Protein AF-T1FHI8-F1 (afdb_monomer_lite)

Structure (mmCIF, N/CA/C/O backbone):
data_AF-T1FHI8-F1
#
_entry.id   AF-T1FHI8-F1
#
loop_
_atom_site.group_PDB
_atom_site.id
_atom_site.type_symbol
_atom_site.label_atom_id
_atom_site.label_alt_id
_atom_site.label_comp_id
_atom_site.label_asym_id
_atom_site.label_entity_id
_atom_site.label_seq_id
_atom_site.pdbx_PDB_ins_code
_atom_site.Cartn_x
_atom_site.Cartn_y
_atom_site.Cartn_z
_atom_site.occupancy
_atom_site.B_iso_or_equiv
_atom_site.auth_seq_id
_atom_site.auth_comp_id
_atom_site.auth_asym_id
_atom_site.auth_atom_id
_atom_site.pdbx_PDB_model_num
ATOM 1 N N . MET A 1 1 ? -49.376 -43.033 -10.002 1.00 38.53 1 MET A N 1
ATOM 2 C CA . MET A 1 1 ? -48.386 -42.561 -10.993 1.00 38.53 1 MET A CA 1
ATOM 3 C C . MET A 1 1 ? -48.029 -41.130 -10.625 1.00 38.53 1 MET A C 1
ATOM 5 O O . MET A 1 1 ? -48.871 -40.260 -10.786 1.00 38.53 1 MET A O 1
ATOM 9 N N . ALA A 1 2 ? -46.871 -40.910 -10.002 1.00 40.19 2 ALA A N 1
ATOM 10 C CA . ALA A 1 2 ? -46.434 -39.583 -9.566 1.00 40.19 2 ALA A CA 1
ATOM 11 C C . ALA A 1 2 ? -45.452 -39.014 -10.597 1.00 40.19 2 ALA A C 1
ATOM 13 O O . ALA A 1 2 ? -44.499 -39.695 -10.972 1.00 40.19 2 ALA A O 1
ATOM 14 N N . ALA A 1 3 ? -45.726 -37.803 -11.081 1.00 47.09 3 ALA A N 1
ATOM 15 C CA . ALA A 1 3 ? -44.899 -37.107 -12.056 1.00 47.09 3 ALA A CA 1
ATOM 16 C C . ALA A 1 3 ? -43.656 -36.517 -11.375 1.00 47.09 3 ALA A C 1
ATOM 18 O O . ALA A 1 3 ? -43.761 -35.721 -10.442 1.00 47.09 3 ALA A O 1
ATOM 19 N N . SER A 1 4 ? -42.482 -36.922 -11.849 1.00 46.22 4 SER A N 1
ATOM 20 C CA . SER A 1 4 ? -41.186 -36.407 -11.419 1.00 46.22 4 SER A CA 1
ATOM 21 C C . SER A 1 4 ? -40.983 -34.996 -11.972 1.00 46.22 4 SER A C 1
ATOM 23 O O . SER A 1 4 ? -40.981 -34.796 -13.184 1.00 46.22 4 SER A O 1
ATOM 25 N N . ILE A 1 5 ? -40.809 -34.011 -11.092 1.00 54.16 5 ILE A N 1
ATOM 26 C CA . ILE A 1 5 ? -40.415 -32.652 -11.475 1.00 54.16 5 ILE A CA 1
ATOM 27 C C . ILE A 1 5 ? -38.916 -32.684 -11.791 1.00 54.16 5 ILE A C 1
ATOM 29 O O . ILE A 1 5 ? -38.088 -32.766 -10.884 1.00 54.16 5 ILE A O 1
ATOM 33 N N . GLU A 1 6 ? -38.560 -32.630 -13.073 1.00 50.12 6 GLU A N 1
ATOM 34 C CA . GLU A 1 6 ? -37.173 -32.449 -13.505 1.00 50.12 6 GLU A CA 1
ATOM 35 C C . GLU A 1 6 ? -36.740 -31.002 -13.241 1.00 50.12 6 GLU A C 1
ATOM 37 O O . GLU A 1 6 ? -37.060 -30.074 -13.989 1.00 50.12 6 GLU A O 1
ATOM 42 N N . THR A 1 7 ? -35.999 -30.784 -12.156 1.00 51.66 7 THR A N 1
ATOM 43 C CA . THR A 1 7 ? -35.306 -29.514 -11.949 1.00 51.66 7 THR A CA 1
ATOM 44 C C . THR A 1 7 ? -34.129 -29.419 -12.918 1.00 51.66 7 THR A C 1
ATOM 46 O O . THR A 1 7 ? -33.283 -30.304 -13.039 1.00 51.66 7 THR A O 1
ATOM 49 N N . ARG A 1 8 ? -34.108 -28.310 -13.659 1.00 48.56 8 ARG A N 1
ATOM 50 C CA . ARG A 1 8 ? -33.179 -27.978 -14.743 1.00 48.56 8 ARG A CA 1
ATOM 51 C C . ARG A 1 8 ? -31.750 -27.772 -14.215 1.00 48.56 8 ARG A C 1
ATOM 53 O O . ARG A 1 8 ? -31.270 -26.651 -14.117 1.00 48.56 8 ARG A O 1
ATOM 60 N N . GLY A 1 9 ? -31.049 -28.857 -13.897 1.00 46.69 9 GLY A N 1
ATOM 61 C CA . GLY A 1 9 ? -29.656 -28.868 -13.433 1.00 46.69 9 GLY A CA 1
ATOM 62 C C . GLY A 1 9 ? -28.611 -28.735 -14.548 1.00 46.69 9 GLY A C 1
ATOM 63 O O . GLY A 1 9 ? -27.620 -29.459 -14.543 1.00 46.69 9 GLY A O 1
ATOM 64 N N . LYS A 1 10 ? -28.817 -27.852 -15.533 1.00 48.78 10 LYS A N 1
ATOM 65 C CA . LYS A 1 10 ? -27.880 -27.656 -16.659 1.00 48.78 10 LYS A CA 1
ATOM 66 C C . LYS A 1 10 ? -27.387 -26.215 -16.757 1.00 48.78 10 LYS A C 1
ATOM 68 O O . LYS A 1 10 ? -27.587 -25.549 -17.764 1.00 48.78 10 LYS A O 1
ATOM 73 N N . THR A 1 11 ? -26.704 -25.762 -15.714 1.00 49.12 11 THR A N 1
ATOM 74 C CA . THR A 1 11 ? -25.709 -24.678 -15.796 1.00 49.12 11 THR A CA 1
ATOM 75 C C . THR A 1 11 ? -24.508 -24.987 -14.897 1.00 49.12 11 THR A C 1
ATOM 77 O O . THR A 1 11 ? -23.916 -24.095 -14.297 1.00 49.12 11 THR A O 1
ATOM 80 N N . SER A 1 12 ? -24.124 -26.266 -14.791 1.00 44.97 12 SER A N 1
ATOM 81 C CA . SER A 1 12 ? -22.782 -26.596 -14.313 1.00 44.97 12 SER A CA 1
ATOM 82 C C . SER A 1 12 ? -21.818 -26.145 -15.399 1.00 44.97 12 SER A C 1
ATOM 84 O O . SER A 1 12 ? -21.732 -26.758 -16.462 1.00 44.97 12 SER A O 1
ATOM 86 N N . THR A 1 13 ? -21.102 -25.057 -15.139 1.00 47.88 13 THR A N 1
ATOM 87 C CA . THR A 1 13 ? -19.860 -24.764 -15.844 1.00 47.88 13 THR A CA 1
ATOM 88 C C . THR A 1 13 ? -19.005 -26.032 -15.831 1.00 47.88 13 THR A C 1
ATOM 90 O O . THR A 1 13 ? -18.987 -26.780 -14.850 1.00 47.88 13 THR A O 1
ATOM 93 N N . HIS A 1 14 ? -18.322 -26.304 -16.939 1.00 47.34 14 HIS A N 1
ATOM 94 C CA . HIS A 1 14 ? -17.498 -27.497 -17.176 1.00 47.34 14 HIS A CA 1
AT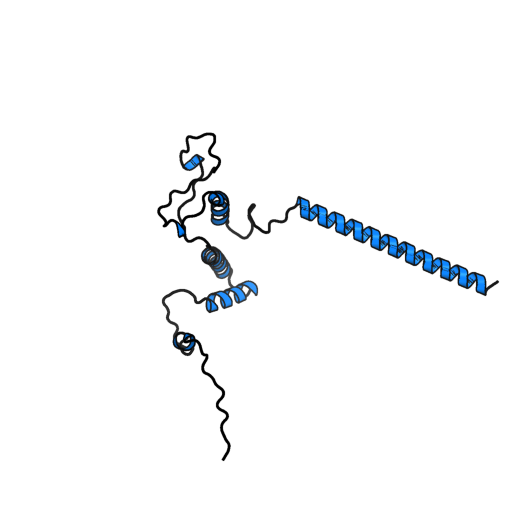OM 95 C C . HIS A 1 14 ? -16.356 -27.710 -16.150 1.00 47.34 14 HIS A C 1
ATOM 97 O O . HIS A 1 14 ? -15.545 -28.616 -16.314 1.00 47.34 14 HIS A O 1
ATOM 103 N N . LEU A 1 15 ? -16.279 -26.902 -15.085 1.00 45.44 15 LEU A N 1
ATOM 104 C CA . LEU A 1 15 ? -15.298 -27.007 -14.008 1.00 45.44 15 LEU A CA 1
ATOM 105 C C . LEU A 1 15 ? -15.416 -28.301 -13.197 1.00 45.44 15 LEU A C 1
ATOM 107 O O . LEU A 1 15 ? -14.405 -28.775 -12.689 1.00 45.44 15 LEU A O 1
ATOM 111 N N . SER A 1 16 ? -16.603 -28.901 -13.083 1.00 47.38 16 SER A N 1
ATOM 112 C CA . SER A 1 16 ? -16.775 -30.167 -12.351 1.00 47.38 16 SER A CA 1
ATOM 113 C C . SER A 1 16 ? -16.024 -31.335 -12.996 1.00 47.38 16 SER A C 1
ATOM 115 O O . SER A 1 16 ? -15.641 -32.267 -12.299 1.00 47.38 16 SER A O 1
ATOM 117 N N . HIS A 1 17 ? -15.735 -31.256 -14.298 1.00 46.44 17 HIS A N 1
ATOM 118 C CA . HIS A 1 17 ? -14.938 -32.255 -15.009 1.00 46.44 17 HIS A CA 1
ATOM 119 C C . HIS A 1 17 ? -13.428 -32.133 -14.731 1.00 46.44 17 HIS A C 1
ATOM 121 O O . HIS A 1 17 ? -12.703 -33.117 -14.864 1.00 46.44 17 HIS A O 1
ATOM 127 N N . TYR A 1 18 ? -12.963 -30.941 -14.334 1.00 47.88 18 TYR A N 1
ATOM 128 C CA . TYR A 1 18 ? -11.564 -30.667 -13.973 1.00 47.88 18 TYR A CA 1
ATOM 129 C C . TYR A 1 18 ? -11.286 -30.864 -12.478 1.00 47.88 18 TYR A C 1
ATOM 131 O O . TYR A 1 18 ? -10.142 -31.060 -12.074 1.00 47.88 18 TYR A O 1
ATOM 139 N N . ILE A 1 19 ? -12.327 -30.833 -11.646 1.00 47.84 19 ILE A N 1
ATOM 140 C CA . ILE A 1 19 ? -12.237 -31.068 -10.206 1.00 47.84 19 ILE A CA 1
ATOM 141 C C . ILE A 1 19 ? -12.557 -32.546 -9.980 1.00 47.84 19 ILE A C 1
ATOM 143 O O . ILE A 1 19 ? -13.690 -32.911 -9.674 1.00 47.84 19 ILE A O 1
ATOM 147 N N . GLY A 1 20 ? -11.563 -33.410 -10.199 1.00 43.59 20 GLY A N 1
ATOM 148 C CA . GLY A 1 20 ? -11.692 -34.852 -9.989 1.00 43.59 20 GLY A CA 1
ATOM 149 C C . GLY A 1 20 ? -12.327 -35.196 -8.635 1.00 43.59 20 GLY A C 1
ATOM 150 O O . GLY A 1 20 ? -12.208 -34.456 -7.655 1.00 43.59 20 GLY A O 1
ATOM 151 N N . SER A 1 21 ? -13.018 -36.336 -8.575 1.00 47.94 21 SER A N 1
ATOM 152 C CA . SER A 1 21 ? -13.723 -36.824 -7.390 1.00 47.94 21 SER A CA 1
ATOM 153 C C . SER A 1 21 ? -12.758 -37.114 -6.233 1.00 47.94 21 SER A C 1
ATOM 155 O O . SER A 1 21 ? -12.300 -38.238 -6.053 1.00 47.94 21 SER A O 1
ATOM 157 N N . GLY A 1 22 ? -12.435 -36.083 -5.455 1.00 49.09 22 GLY A N 1
ATOM 158 C CA . GLY A 1 22 ? -12.023 -36.112 -4.050 1.00 49.09 22 GLY A CA 1
ATOM 159 C C . GLY A 1 22 ? -10.795 -36.924 -3.620 1.00 49.09 22 GLY A C 1
ATOM 160 O O . GLY A 1 22 ? -10.455 -36.834 -2.444 1.00 49.09 22 GLY A O 1
ATOM 161 N N . ARG A 1 23 ? -10.135 -37.726 -4.467 1.00 42.97 23 ARG A N 1
ATOM 162 C CA . ARG A 1 23 ? -9.085 -38.670 -4.023 1.00 42.97 23 ARG A CA 1
ATOM 163 C C . ARG A 1 23 ? -7.991 -38.983 -5.047 1.00 42.97 23 ARG A C 1
ATOM 165 O O . ARG A 1 23 ? -7.447 -40.081 -5.032 1.00 42.97 23 ARG A O 1
ATOM 172 N N . GLN A 1 24 ? -7.618 -38.038 -5.901 1.00 41.47 24 GLN A N 1
ATOM 173 C CA . GLN A 1 24 ? -6.354 -38.147 -6.635 1.00 41.47 24 GLN A CA 1
ATOM 174 C C . GLN A 1 24 ? -5.564 -36.858 -6.454 1.00 41.47 24 GLN A C 1
ATOM 176 O O . GLN A 1 24 ? -5.819 -35.838 -7.085 1.00 41.47 24 GLN A O 1
ATOM 181 N N . ILE A 1 25 ? -4.648 -36.920 -5.491 1.00 45.22 25 ILE A N 1
ATOM 182 C CA . ILE A 1 25 ? -3.602 -35.931 -5.275 1.00 45.22 25 ILE A CA 1
ATOM 183 C C . ILE A 1 25 ? -2.656 -36.077 -6.468 1.00 45.22 25 ILE A C 1
ATOM 185 O O . ILE A 1 25 ? -1.888 -37.034 -6.531 1.00 45.22 25 ILE A O 1
ATOM 189 N N . ILE A 1 26 ? -2.739 -35.159 -7.429 1.00 41.50 26 ILE A N 1
ATOM 190 C CA . ILE A 1 26 ? -1.697 -35.010 -8.444 1.00 41.50 26 ILE A CA 1
ATOM 191 C C . ILE A 1 26 ? -0.550 -34.262 -7.757 1.00 41.50 26 ILE A C 1
ATOM 193 O O . ILE A 1 26 ? -0.629 -33.064 -7.496 1.00 41.50 26 ILE A O 1
ATOM 197 N N . THR A 1 27 ? 0.488 -35.003 -7.381 1.00 45.66 27 THR A N 1
ATOM 198 C CA . THR A 1 27 ? 1.684 -34.522 -6.676 1.00 45.66 27 THR A CA 1
ATOM 199 C C . THR A 1 27 ? 2.700 -33.874 -7.621 1.00 45.66 27 THR A C 1
ATOM 201 O O . THR A 1 27 ? 3.855 -34.297 -7.632 1.00 45.66 27 THR A O 1
ATOM 204 N N . SER A 1 28 ? 2.322 -32.880 -8.432 1.00 45.66 28 SER A N 1
ATOM 205 C CA . SER A 1 28 ? 3.330 -32.261 -9.309 1.00 45.66 28 SER A CA 1
ATOM 206 C C . SER A 1 28 ? 3.291 -30.752 -9.496 1.00 45.66 28 SER A C 1
ATOM 208 O O . SER A 1 28 ? 4.375 -30.185 -9.506 1.00 45.66 28 SER A O 1
ATOM 210 N N . GLU A 1 29 ? 2.165 -30.048 -9.614 1.00 54.94 29 GLU A N 1
ATOM 211 C CA . GLU A 1 29 ? 2.257 -28.666 -10.122 1.00 54.94 29 GLU A CA 1
ATOM 212 C C . GLU A 1 29 ? 1.326 -27.684 -9.411 1.00 54.94 29 GLU A C 1
ATOM 214 O O . GLU A 1 29 ? 0.121 -27.685 -9.624 1.00 54.94 29 GLU A O 1
ATOM 219 N N . LEU A 1 30 ? 1.958 -26.826 -8.599 1.00 47.72 30 LEU A N 1
ATOM 220 C CA . LEU A 1 30 ? 1.458 -25.590 -7.986 1.00 47.72 30 LEU A CA 1
ATOM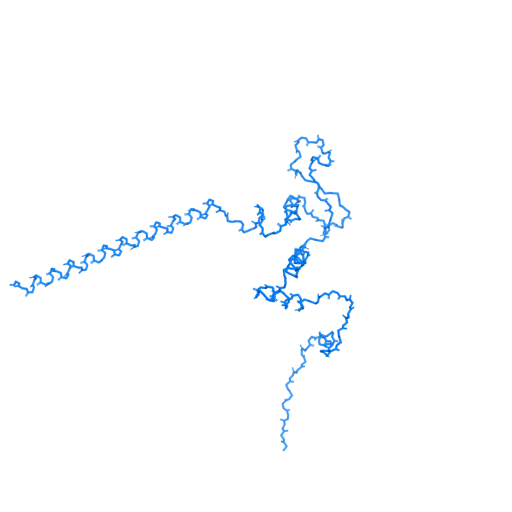 221 C C . LEU A 1 30 ? 0.275 -25.738 -6.998 1.00 47.72 30 LEU A C 1
ATOM 223 O O . LEU A 1 30 ? -0.740 -26.366 -7.291 1.00 47.72 30 LEU A O 1
ATOM 227 N N . PRO A 1 31 ? 0.364 -25.132 -5.796 1.00 59.62 31 PRO A N 1
ATOM 228 C CA . PRO A 1 31 ? -0.735 -25.162 -4.836 1.00 59.62 31 PRO A CA 1
ATOM 229 C C . PRO A 1 31 ? -1.982 -24.516 -5.447 1.00 59.62 31 PRO A C 1
ATOM 231 O O . PRO A 1 31 ? -1.924 -23.408 -5.984 1.00 59.62 31 PRO A O 1
ATOM 234 N N . THR A 1 32 ? -3.126 -25.199 -5.360 1.00 70.81 32 THR A N 1
ATOM 235 C CA . THR A 1 32 ? -4.378 -24.629 -5.862 1.00 70.81 32 THR A CA 1
ATOM 236 C C . THR A 1 32 ? -4.767 -23.405 -5.032 1.00 70.81 32 THR A C 1
ATOM 238 O O . THR A 1 32 ? -4.452 -23.312 -3.844 1.00 70.81 32 THR A O 1
ATOM 241 N N . VAL A 1 33 ? -5.523 -22.474 -5.624 1.00 64.25 33 VAL A N 1
ATOM 242 C CA . VAL A 1 33 ? -6.051 -21.290 -4.911 1.00 64.25 33 VAL A CA 1
ATOM 243 C C . VAL A 1 33 ? -6.795 -21.694 -3.631 1.00 64.25 33 VAL A C 1
ATOM 245 O O . VAL A 1 33 ? -6.717 -21.014 -2.611 1.00 64.25 33 VAL A O 1
ATOM 248 N N . ARG A 1 34 ? -7.473 -22.846 -3.649 1.00 69.94 34 ARG A N 1
ATOM 249 C CA . ARG A 1 34 ? -8.164 -23.401 -2.482 1.00 69.94 34 ARG A CA 1
ATOM 250 C C . ARG A 1 34 ? -7.199 -23.827 -1.373 1.00 69.94 34 ARG A C 1
ATOM 252 O O . ARG A 1 34 ? -7.498 -23.595 -0.203 1.00 69.94 34 ARG A O 1
ATOM 259 N N . ASP A 1 35 ? -6.068 -24.432 -1.724 1.00 72.06 35 ASP A N 1
ATOM 260 C CA . ASP A 1 35 ? -5.037 -24.810 -0.754 1.00 72.06 35 ASP A CA 1
ATOM 261 C C . ASP A 1 35 ? -4.366 -23.572 -0.158 1.00 72.06 35 ASP A C 1
ATOM 263 O O . ASP A 1 35 ? -4.188 -23.511 1.057 1.00 72.06 35 ASP A O 1
ATOM 267 N N . LEU A 1 36 ? -4.103 -22.549 -0.979 1.00 68.31 36 LEU A N 1
ATOM 268 C CA . LEU A 1 36 ? -3.595 -21.254 -0.519 1.00 68.31 36 LEU A CA 1
ATOM 269 C C . LEU A 1 36 ? -4.562 -20.573 0.454 1.00 68.31 36 LEU A C 1
ATOM 271 O O . LEU A 1 36 ? -4.133 -20.101 1.501 1.00 68.31 36 LEU A O 1
ATOM 275 N N . LEU A 1 37 ? -5.865 -20.564 0.160 1.00 73.12 37 LEU A N 1
ATOM 276 C CA . LEU A 1 37 ? -6.876 -19.975 1.045 1.00 73.12 37 LEU A CA 1
ATOM 277 C C . LEU A 1 37 ? -7.012 -20.744 2.361 1.00 73.12 37 LEU A C 1
ATOM 279 O O . LEU A 1 37 ? -7.080 -20.132 3.428 1.00 73.12 37 LEU A O 1
ATOM 283 N N . ARG A 1 38 ? -7.013 -22.081 2.318 1.00 75.75 38 ARG A N 1
ATOM 284 C CA . ARG A 1 38 ? -7.055 -22.901 3.539 1.00 75.75 38 ARG A CA 1
ATOM 285 C C . ARG A 1 38 ? -5.837 -22.622 4.415 1.00 75.75 38 ARG A C 1
ATOM 287 O O . ARG A 1 38 ? -5.975 -22.380 5.609 1.00 75.75 38 ARG A O 1
ATOM 294 N N . TYR A 1 39 ? -4.669 -22.563 3.791 1.00 71.31 39 TYR A N 1
ATOM 295 C CA . TYR A 1 39 ? -3.413 -22.282 4.463 1.00 71.31 39 TYR A CA 1
ATOM 296 C C . TYR A 1 39 ? -3.344 -20.852 5.026 1.00 71.31 39 TYR A C 1
ATOM 298 O O . TYR A 1 39 ? -2.907 -20.667 6.160 1.00 71.31 39 TYR A O 1
ATOM 306 N N . ALA A 1 40 ? -3.876 -19.858 4.307 1.00 72.12 40 ALA A N 1
ATOM 307 C CA . ALA A 1 40 ? -4.053 -18.496 4.812 1.00 72.12 40 ALA A CA 1
ATOM 308 C C . ALA A 1 40 ? -4.894 -18.481 6.092 1.00 72.12 40 ALA A C 1
ATOM 310 O O . ALA A 1 40 ? -4.527 -17.849 7.079 1.00 72.12 40 ALA A O 1
ATOM 311 N N . THR A 1 41 ? -5.998 -19.230 6.083 1.00 77.94 41 THR A N 1
ATOM 312 C CA . THR A 1 41 ? -6.921 -19.330 7.219 1.00 77.94 41 THR A CA 1
ATOM 313 C C . THR A 1 41 ? -6.225 -19.949 8.434 1.00 77.94 41 THR A C 1
ATOM 315 O O . THR A 1 41 ? -6.343 -19.434 9.545 1.00 77.94 41 THR A O 1
ATOM 318 N N . ASP A 1 42 ? -5.436 -21.007 8.226 1.00 76.94 42 ASP A N 1
ATOM 319 C CA . ASP A 1 42 ? -4.667 -21.668 9.287 1.00 76.94 42 ASP A CA 1
ATOM 320 C C . ASP A 1 42 ? -3.596 -20.744 9.894 1.00 76.94 42 ASP A C 1
ATOM 322 O O . ASP A 1 42 ? -3.418 -20.713 11.117 1.00 76.94 42 ASP A O 1
ATOM 326 N N . VAL A 1 43 ? -2.916 -19.945 9.063 1.00 74.06 43 VAL A N 1
ATOM 327 C CA . VAL A 1 43 ? -1.941 -18.936 9.509 1.00 74.06 43 VAL A CA 1
ATOM 328 C C . VAL A 1 43 ? -2.627 -17.803 10.281 1.00 74.06 43 VAL A C 1
ATOM 330 O O . VAL A 1 43 ? -2.143 -17.417 11.347 1.00 74.06 43 VAL A O 1
ATOM 333 N N . SER A 1 44 ? -3.763 -17.290 9.800 1.00 72.00 44 SER A N 1
ATOM 334 C CA . SER A 1 44 ? -4.521 -16.217 10.463 1.00 72.00 44 SER A CA 1
ATOM 335 C C . SER A 1 44 ? -5.108 -16.637 11.812 1.00 72.00 44 SER A C 1
ATOM 337 O O . SER A 1 44 ? -5.215 -15.810 12.712 1.00 72.00 44 SER A O 1
ATOM 339 N N . LEU A 1 45 ? -5.449 -17.918 11.98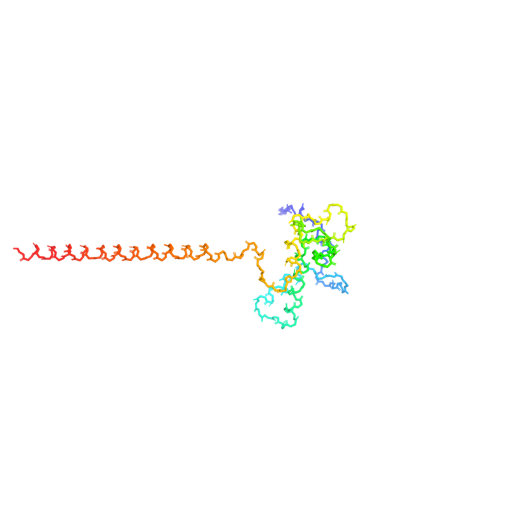0 1.00 80.56 45 LEU A N 1
ATOM 340 C CA . LEU A 1 45 ? -5.946 -18.480 13.240 1.00 80.56 45 LEU A CA 1
ATOM 341 C C . LEU A 1 45 ? -4.825 -18.893 14.212 1.00 80.56 45 LEU A C 1
ATOM 343 O O . LEU A 1 45 ? -5.118 -19.447 15.271 1.00 80.56 45 LEU A O 1
ATOM 347 N N . GLY A 1 46 ? -3.552 -18.659 13.865 1.00 77.31 46 GLY A N 1
ATOM 348 C CA . GLY A 1 46 ? -2.399 -18.993 14.710 1.00 77.31 46 GLY A CA 1
ATOM 349 C C . GLY A 1 46 ? -2.110 -20.493 14.821 1.00 77.31 46 GLY A C 1
ATOM 350 O O . GLY A 1 46 ? -1.417 -20.916 15.740 1.00 77.31 46 GLY A O 1
ATOM 351 N N . ARG A 1 47 ? -2.641 -21.310 13.902 1.00 76.81 47 ARG A N 1
ATOM 352 C CA . ARG A 1 47 ? -2.501 -22.779 13.906 1.00 76.81 47 ARG A CA 1
ATOM 353 C C . ARG A 1 47 ? -1.309 -23.278 13.073 1.00 76.81 47 ARG A C 1
ATOM 355 O O . ARG A 1 47 ? -1.087 -24.482 12.986 1.00 76.81 47 ARG A O 1
ATOM 362 N N . GLY A 1 48 ? -0.556 -22.371 12.447 1.00 68.62 48 GLY A N 1
ATOM 363 C CA . GLY A 1 48 ? 0.616 -22.676 11.618 1.00 68.62 48 GLY A CA 1
ATOM 364 C C . GLY A 1 48 ? 1.948 -22.618 12.376 1.00 68.62 48 GLY A C 1
ATOM 365 O O . GLY A 1 48 ? 2.086 -21.884 13.351 1.00 68.62 48 GLY A O 1
ATOM 366 N N . THR A 1 49 ? 2.953 -23.364 11.901 1.00 75.06 49 THR A N 1
ATOM 367 C CA . THR A 1 49 ? 4.342 -23.237 12.381 1.00 75.06 49 THR A CA 1
ATOM 368 C C . THR A 1 49 ? 4.984 -21.944 11.856 1.00 75.06 49 THR A C 1
ATOM 370 O O . THR A 1 49 ? 4.589 -21.444 10.800 1.00 75.06 49 THR A O 1
ATOM 373 N N . LEU A 1 50 ? 5.974 -21.398 12.572 1.00 72.25 50 LEU A N 1
ATOM 374 C CA . LEU A 1 50 ? 6.661 -20.145 12.206 1.00 72.25 50 LEU A CA 1
ATOM 375 C C . LEU A 1 50 ? 7.229 -20.186 10.776 1.00 72.25 50 LEU A C 1
ATOM 377 O O . LEU A 1 50 ? 6.855 -19.354 9.954 1.00 72.25 50 LEU A O 1
ATOM 381 N N . ASP A 1 51 ? 7.975 -21.235 10.430 1.00 72.31 51 ASP A N 1
ATOM 382 C CA . ASP A 1 51 ? 8.557 -21.416 9.089 1.00 72.31 51 ASP A CA 1
ATOM 383 C C . ASP A 1 51 ? 7.503 -21.458 7.973 1.00 72.31 51 ASP A C 1
ATOM 385 O O . ASP A 1 51 ? 7.725 -21.041 6.837 1.00 72.31 51 ASP A O 1
ATOM 389 N N . LYS A 1 52 ? 6.326 -22.006 8.290 1.00 70.19 52 LYS A N 1
ATOM 390 C CA . LYS A 1 52 ? 5.201 -22.118 7.360 1.00 70.19 52 LYS A CA 1
ATOM 391 C C . LYS A 1 52 ? 4.562 -20.761 7.102 1.00 70.19 52 LYS A C 1
ATOM 393 O O . LYS A 1 52 ? 4.151 -20.494 5.973 1.00 70.19 52 LYS A O 1
ATOM 398 N N . LYS A 1 53 ? 4.501 -19.918 8.133 1.00 70.94 53 LYS A N 1
ATOM 399 C CA . LYS A 1 53 ? 4.009 -18.544 8.055 1.00 70.94 53 LYS A CA 1
ATOM 400 C C . LYS A 1 53 ? 4.949 -17.661 7.239 1.00 70.94 53 LYS A C 1
ATOM 402 O O . LYS A 1 53 ? 4.456 -16.938 6.385 1.00 70.94 53 LYS A O 1
ATOM 407 N N . GLU A 1 54 ? 6.260 -17.762 7.444 1.00 71.94 54 GLU A N 1
ATOM 408 C CA . GLU A 1 54 ? 7.250 -16.978 6.687 1.00 71.94 54 GLU A CA 1
ATOM 409 C C . GLU A 1 54 ? 7.221 -17.318 5.192 1.00 71.94 54 GLU A C 1
ATOM 411 O O . GLU A 1 54 ? 7.025 -16.435 4.356 1.00 71.94 54 GLU A O 1
ATOM 416 N N . LYS A 1 55 ? 7.253 -18.611 4.849 1.00 72.62 55 LYS A N 1
ATOM 417 C CA . LYS A 1 55 ? 7.112 -19.065 3.454 1.00 72.62 55 LYS A CA 1
ATOM 418 C C . LYS A 1 55 ? 5.780 -18.658 2.829 1.00 72.62 55 LYS A C 1
ATOM 420 O O . LYS A 1 55 ? 5.707 -18.412 1.628 1.00 72.62 55 LYS A O 1
ATOM 425 N N . PHE A 1 56 ? 4.711 -18.605 3.627 1.00 71.06 56 PHE A N 1
ATOM 426 C CA . PHE A 1 56 ? 3.418 -18.131 3.145 1.00 71.06 56 PHE A CA 1
ATOM 427 C C . PHE A 1 56 ? 3.462 -16.652 2.787 1.00 71.06 56 PHE A C 1
ATOM 429 O O . PHE A 1 56 ? 2.986 -16.272 1.724 1.00 71.06 56 PHE A O 1
ATOM 436 N N . THR A 1 57 ? 4.026 -15.825 3.669 1.00 68.12 57 THR A N 1
ATOM 437 C CA . THR A 1 57 ? 4.140 -14.384 3.440 1.00 68.12 57 THR A CA 1
ATOM 438 C C . THR A 1 57 ? 5.016 -14.079 2.230 1.00 68.12 57 THR A C 1
ATOM 440 O O . THR A 1 57 ? 4.601 -13.294 1.387 1.00 68.12 57 THR A O 1
ATOM 443 N N . GLU A 1 58 ? 6.134 -14.789 2.059 1.00 67.44 58 GLU A N 1
ATOM 444 C CA . GLU A 1 58 ? 6.971 -14.684 0.855 1.00 67.44 58 GLU A CA 1
ATOM 445 C C . GLU A 1 58 ? 6.212 -15.098 -0.416 1.00 67.44 58 GLU A C 1
ATOM 447 O O . GLU A 1 58 ? 6.308 -14.447 -1.456 1.00 67.44 58 GLU A O 1
ATOM 452 N N . GLY A 1 59 ? 5.418 -16.171 -0.336 1.00 65.88 59 GLY A N 1
ATOM 453 C CA . GLY A 1 59 ? 4.578 -16.628 -1.440 1.00 65.88 59 GLY A CA 1
ATOM 454 C C . GLY A 1 59 ? 3.457 -15.647 -1.788 1.00 65.88 59 GLY A C 1
ATOM 455 O O . GLY A 1 59 ? 3.132 -15.494 -2.962 1.00 65.88 59 GLY A O 1
ATOM 456 N N . LEU A 1 60 ? 2.882 -14.956 -0.800 1.00 66.56 60 LEU A N 1
ATOM 457 C CA . LEU A 1 60 ? 1.889 -13.906 -1.029 1.00 66.56 60 LEU A CA 1
ATOM 458 C C . LEU A 1 60 ? 2.505 -12.685 -1.712 1.00 66.56 60 LEU A C 1
ATOM 460 O O . LEU A 1 60 ? 1.905 -12.171 -2.652 1.00 66.56 60 LEU A O 1
ATOM 464 N N . ASP A 1 61 ? 3.700 -12.264 -1.299 1.00 62.94 61 ASP A N 1
ATOM 465 C CA . ASP A 1 61 ? 4.412 -11.155 -1.942 1.00 62.94 61 ASP A CA 1
ATOM 466 C C . ASP A 1 61 ? 4.704 -11.459 -3.424 1.00 62.94 61 ASP A C 1
ATOM 468 O O . ASP A 1 61 ? 4.600 -10.575 -4.271 1.00 62.94 61 ASP A O 1
ATOM 472 N N . GLN A 1 62 ? 4.973 -12.726 -3.764 1.00 63.62 62 GLN A N 1
ATOM 473 C CA . GLN A 1 62 ? 5.101 -13.179 -5.155 1.00 63.62 62 GLN A CA 1
ATOM 474 C C . GLN A 1 62 ? 3.754 -13.308 -5.884 1.00 63.62 62 GLN A C 1
ATOM 476 O O . GLN A 1 62 ? 3.669 -13.009 -7.073 1.00 63.62 62 GLN A O 1
ATOM 481 N N . LEU A 1 63 ? 2.697 -13.765 -5.202 1.00 58.19 63 LEU A N 1
ATOM 482 C CA . LEU A 1 63 ? 1.358 -13.934 -5.784 1.00 58.19 63 LEU A CA 1
ATOM 483 C C . LEU A 1 63 ? 0.721 -12.584 -6.141 1.00 58.19 63 LEU A C 1
ATOM 485 O O . LEU A 1 63 ? -0.017 -12.484 -7.119 1.00 58.19 63 LEU A O 1
ATOM 489 N N . PHE A 1 64 ? 1.019 -11.551 -5.355 1.00 57.66 64 PHE A N 1
ATOM 490 C CA . PHE A 1 64 ? 0.595 -10.174 -5.592 1.00 57.66 64 PHE A CA 1
ATOM 491 C C . PHE A 1 64 ? 1.635 -9.350 -6.363 1.00 57.66 64 PHE A C 1
ATOM 493 O O . PHE A 1 64 ? 1.552 -8.120 -6.367 1.00 57.66 64 PHE A O 1
ATOM 500 N N . ASP A 1 65 ? 2.579 -9.992 -7.059 1.00 64.38 65 ASP A N 1
ATOM 501 C CA . ASP A 1 65 ? 3.450 -9.317 -8.021 1.00 64.38 65 ASP A CA 1
ATOM 502 C C . ASP A 1 65 ? 2.598 -8.929 -9.246 1.00 64.38 65 ASP A C 1
ATOM 504 O O . ASP A 1 65 ? 2.500 -9.638 -10.245 1.00 64.38 65 ASP A O 1
ATOM 508 N N . ILE A 1 66 ? 1.892 -7.798 -9.128 1.00 64.62 66 ILE A N 1
ATOM 509 C CA . ILE A 1 66 ? 0.946 -7.248 -10.120 1.00 64.62 66 ILE A CA 1
ATOM 510 C C . ILE A 1 66 ? 1.640 -6.982 -11.471 1.00 64.62 66 ILE A C 1
ATOM 512 O O . ILE A 1 66 ? 0.990 -6.811 -12.505 1.00 64.62 66 ILE A O 1
ATOM 516 N N . LEU A 1 67 ? 2.974 -6.954 -11.486 1.00 73.69 67 LEU A N 1
ATOM 517 C CA . LEU A 1 67 ? 3.768 -6.650 -12.659 1.00 73.69 67 LEU A CA 1
ATOM 518 C C . LEU A 1 67 ? 4.340 -7.895 -13.324 1.00 73.69 67 LEU A C 1
ATOM 520 O O . LEU A 1 67 ? 5.083 -8.673 -12.739 1.00 73.69 67 LEU A O 1
ATOM 524 N N . HIS A 1 68 ? 4.118 -7.982 -14.631 1.00 79.44 68 HIS A N 1
ATOM 525 C CA . HIS A 1 68 ? 4.721 -9.012 -15.473 1.00 79.44 68 HIS A CA 1
ATOM 526 C C . HIS A 1 68 ? 6.235 -8.793 -15.650 1.00 79.44 68 HIS A C 1
ATOM 528 O O . HIS A 1 68 ? 7.005 -9.734 -15.843 1.00 79.44 68 HIS A O 1
ATOM 534 N N . CYS A 1 69 ? 6.687 -7.539 -15.571 1.00 83.31 69 CYS A N 1
ATOM 535 C CA . CYS A 1 69 ? 8.079 -7.175 -15.780 1.00 83.31 69 CYS A CA 1
ATOM 536 C C . CYS A 1 69 ? 8.936 -7.386 -14.523 1.00 83.31 69 CYS A C 1
ATOM 538 O O . CYS A 1 69 ? 8.845 -6.646 -13.536 1.00 83.31 69 CYS A O 1
ATOM 540 N N . LYS A 1 70 ? 9.876 -8.332 -14.612 1.00 83.12 70 LYS A N 1
ATOM 541 C CA . LYS A 1 70 ? 10.876 -8.625 -13.569 1.00 83.12 70 LYS A CA 1
ATOM 542 C C . LYS A 1 70 ? 12.251 -7.991 -13.823 1.00 83.12 70 LYS A C 1
ATOM 544 O O . LYS A 1 70 ? 13.187 -8.262 -13.082 1.00 83.12 70 LYS A O 1
ATOM 549 N N . CYS A 1 71 ? 12.369 -7.124 -14.831 1.00 87.38 71 CYS A N 1
ATOM 550 C CA . CYS A 1 71 ? 13.619 -6.435 -15.155 1.00 87.38 71 CYS A CA 1
ATOM 551 C C . CYS A 1 71 ? 14.150 -5.628 -13.944 1.00 87.38 71 CYS A C 1
ATOM 553 O O . CYS A 1 71 ? 13.349 -5.010 -13.227 1.00 87.38 71 CYS A O 1
ATOM 555 N N . PRO A 1 72 ? 15.476 -5.618 -13.708 1.00 86.38 72 PRO A N 1
ATOM 556 C CA . PRO A 1 72 ? 16.080 -4.892 -12.597 1.00 86.38 72 PRO A CA 1
ATOM 557 C C . PRO A 1 72 ? 15.953 -3.377 -12.801 1.00 86.38 72 PRO A C 1
ATOM 559 O O . PRO A 1 72 ? 16.222 -2.855 -13.884 1.00 86.38 72 PRO A O 1
ATOM 562 N N . ILE A 1 73 ? 15.544 -2.674 -11.741 1.00 88.88 73 ILE A N 1
ATOM 563 C CA . ILE A 1 73 ? 15.424 -1.211 -11.725 1.00 88.88 73 ILE A CA 1
ATOM 564 C C . ILE A 1 73 ? 16.584 -0.644 -10.903 1.00 88.88 73 ILE A C 1
ATOM 566 O O . ILE A 1 73 ? 16.646 -0.810 -9.681 1.00 88.88 73 ILE A O 1
ATOM 570 N N . VAL A 1 74 ? 17.499 0.053 -11.564 1.00 88.94 74 VAL A N 1
ATOM 571 C CA . VAL A 1 74 ? 18.755 0.562 -10.992 1.00 88.94 74 VAL A CA 1
ATOM 572 C C . VAL A 1 74 ? 18.677 2.063 -10.740 1.00 88.94 74 VAL A C 1
ATOM 574 O O . VAL A 1 74 ? 17.931 2.779 -11.410 1.00 88.94 74 VAL A O 1
ATOM 577 N N . LEU A 1 75 ? 19.382 2.551 -9.717 1.00 86.00 75 LEU A N 1
ATOM 578 C CA . LEU A 1 75 ? 19.441 3.993 -9.448 1.00 86.00 75 LEU A CA 1
ATOM 579 C C . LEU A 1 75 ? 20.287 4.709 -10.508 1.00 86.00 75 LEU A C 1
ATOM 581 O O . LEU A 1 75 ? 21.172 4.116 -11.118 1.00 86.00 75 LEU A O 1
ATOM 585 N N . CYS A 1 76 ? 20.061 6.014 -10.666 1.00 86.88 76 CYS A N 1
ATOM 586 C CA . CYS A 1 76 ? 20.888 6.898 -11.496 1.00 86.88 76 CYS A CA 1
ATOM 587 C C . CYS A 1 76 ? 22.397 6.720 -11.228 1.00 86.88 76 CYS A C 1
ATOM 589 O O . CYS A 1 76 ? 23.192 6.634 -12.162 1.00 86.88 76 CYS A O 1
ATOM 591 N N . SER A 1 77 ? 22.761 6.596 -9.945 1.00 81.94 77 SER A N 1
ATOM 592 C CA . SER A 1 77 ? 24.135 6.404 -9.463 1.00 81.94 77 SER A CA 1
ATOM 593 C C . SER A 1 77 ? 24.777 5.098 -9.935 1.00 81.94 77 SER A C 1
ATOM 595 O O . SER A 1 77 ? 25.984 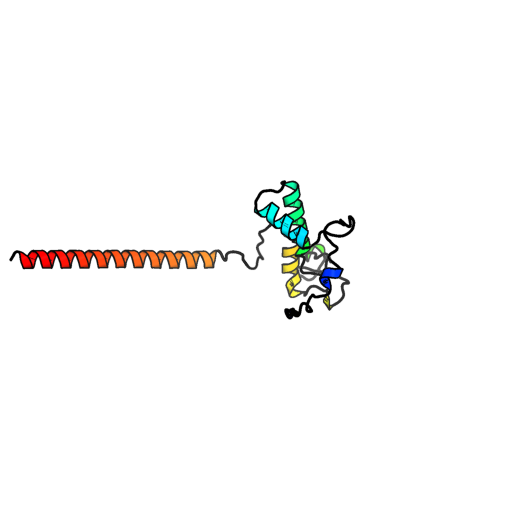5.048 -10.123 1.00 81.94 77 SER A O 1
ATOM 597 N N . GLU A 1 78 ? 23.977 4.051 -10.132 1.00 82.56 78 GLU A N 1
ATOM 598 C CA . GLU A 1 78 ? 24.436 2.720 -10.553 1.00 82.56 78 GLU A CA 1
ATOM 599 C C . GLU A 1 78 ? 24.422 2.575 -12.080 1.00 82.56 78 GLU A C 1
ATOM 601 O O . GLU A 1 78 ? 25.177 1.790 -12.641 1.00 82.56 78 GLU A O 1
ATOM 606 N N . TYR A 1 79 ? 23.561 3.336 -12.762 1.00 83.88 79 TYR A N 1
ATOM 607 C CA . TYR A 1 79 ? 23.400 3.283 -14.215 1.00 83.88 79 TYR A CA 1
ATOM 608 C C . TYR A 1 79 ? 24.476 4.074 -14.978 1.00 83.88 79 TYR A C 1
ATOM 610 O O . TYR A 1 79 ? 24.631 3.890 -16.182 1.00 83.88 79 TYR A O 1
ATOM 618 N N . GLY A 1 80 ? 25.203 4.971 -14.304 1.00 80.00 80 GLY A N 1
ATOM 619 C CA . GLY A 1 80 ? 26.159 5.867 -14.963 1.00 80.00 80 GLY A CA 1
ATOM 620 C C . GLY A 1 80 ? 25.470 6.966 -15.776 1.00 80.00 80 GLY A C 1
ATOM 621 O O . GLY A 1 80 ? 25.908 7.312 -16.872 1.00 80.00 80 GLY A O 1
ATOM 622 N N . CYS A 1 81 ? 24.350 7.501 -15.278 1.00 81.25 81 CYS A N 1
ATOM 623 C CA . CYS A 1 81 ? 23.694 8.627 -15.935 1.00 81.25 81 CYS A CA 1
ATOM 624 C C . CYS A 1 81 ? 24.527 9.903 -15.734 1.00 81.25 81 CYS A C 1
ATOM 626 O O . CYS A 1 81 ? 24.580 10.455 -14.638 1.00 81.25 81 CYS A O 1
ATOM 628 N N . ASN A 1 82 ? 25.146 10.394 -16.809 1.00 75.56 82 ASN A N 1
ATOM 629 C CA . ASN A 1 82 ? 25.983 11.601 -16.790 1.00 75.56 82 ASN A CA 1
ATOM 630 C C . ASN A 1 82 ? 25.180 12.911 -16.774 1.00 75.56 82 ASN A C 1
ATOM 632 O O . ASN A 1 82 ? 25.772 13.986 -16.833 1.00 75.56 82 ASN A O 1
ATOM 636 N N . ASN A 1 83 ? 23.846 12.840 -16.747 1.00 80.19 83 ASN A N 1
ATOM 637 C CA . ASN A 1 83 ? 23.001 14.019 -16.850 1.00 80.19 83 ASN A CA 1
ATOM 638 C C . ASN A 1 83 ? 22.621 14.520 -15.442 1.00 80.19 83 ASN A C 1
ATOM 640 O O . ASN A 1 83 ? 21.863 13.834 -14.747 1.00 80.19 83 ASN A O 1
ATOM 644 N N . PRO A 1 84 ? 23.117 15.692 -15.002 1.00 72.44 84 PRO A N 1
ATOM 645 C CA . PRO A 1 84 ? 22.861 16.203 -13.654 1.00 72.44 84 PRO A CA 1
ATOM 646 C C . PRO A 1 84 ? 21.377 16.524 -13.399 1.00 72.44 84 PRO A C 1
ATOM 648 O O . PRO A 1 84 ? 20.939 16.519 -12.252 1.00 72.44 84 PRO A O 1
ATOM 651 N N . GLU A 1 85 ? 20.580 16.717 -14.455 1.00 77.69 85 GLU A N 1
ATOM 652 C CA . GLU A 1 85 ? 19.133 16.973 -14.392 1.00 77.69 85 GLU A CA 1
ATOM 653 C C . GLU A 1 85 ? 18.277 15.732 -14.717 1.00 77.69 85 GLU A C 1
ATOM 655 O O . GLU A 1 85 ? 17.197 15.828 -15.301 1.00 77.69 85 GLU A O 1
ATOM 660 N N . CYS A 1 86 ? 18.729 14.523 -14.368 1.00 80.75 86 CYS A N 1
ATOM 661 C CA . CYS A 1 86 ? 17.899 13.330 -14.547 1.00 80.75 86 CYS A CA 1
ATOM 662 C C . CYS A 1 86 ? 16.662 13.367 -13.624 1.00 80.75 86 CYS A C 1
ATOM 664 O O . CYS A 1 86 ? 16.709 12.956 -12.462 1.00 80.75 86 CYS A O 1
ATOM 666 N N . PHE A 1 87 ? 15.525 13.820 -14.162 1.00 73.31 87 PHE A N 1
ATOM 667 C CA . PHE A 1 87 ? 14.244 13.921 -13.449 1.00 73.31 87 PHE A CA 1
ATOM 668 C C . PHE A 1 87 ? 13.750 12.588 -12.877 1.00 73.31 87 PHE A C 1
ATOM 670 O O . PHE A 1 87 ? 13.048 12.564 -11.869 1.00 73.31 87 PHE A O 1
ATOM 677 N N . GLN A 1 88 ? 14.107 11.474 -13.518 1.00 73.25 88 GLN A N 1
ATOM 678 C CA . GLN A 1 88 ? 13.566 10.158 -13.187 1.00 73.25 88 GLN A CA 1
ATOM 679 C C . GLN A 1 88 ? 14.304 9.476 -12.035 1.00 73.25 88 GLN A C 1
ATOM 681 O O . GLN A 1 88 ? 13.685 8.671 -11.350 1.00 73.25 88 GLN A O 1
ATOM 686 N N . LYS A 1 89 ? 15.584 9.792 -11.774 1.00 82.75 89 LYS A N 1
ATOM 687 C CA . LYS A 1 89 ? 16.438 9.213 -10.703 1.00 82.75 89 LYS A CA 1
ATOM 688 C C . LYS A 1 89 ? 16.599 7.675 -10.704 1.00 82.75 89 LYS A C 1
ATOM 690 O O . LYS A 1 89 ? 17.437 7.151 -9.968 1.00 82.75 89 LYS A O 1
ATOM 695 N N . VAL A 1 90 ? 15.835 6.948 -11.517 1.00 87.38 90 VAL A N 1
ATOM 696 C CA . VAL A 1 90 ? 15.806 5.487 -11.650 1.00 87.38 90 VAL A CA 1
ATOM 697 C C . VAL A 1 90 ? 15.730 5.111 -13.124 1.00 87.38 90 VAL A C 1
ATOM 699 O O . VAL A 1 90 ? 14.997 5.730 -13.894 1.00 87.38 90 VAL A O 1
ATOM 702 N N . HIS A 1 91 ? 16.449 4.056 -13.496 1.00 87.75 91 HIS A N 1
ATOM 703 C CA . HIS A 1 91 ? 16.491 3.520 -14.851 1.00 87.75 91 HIS A CA 1
ATOM 704 C C . HIS A 1 91 ? 16.136 2.037 -14.852 1.00 87.75 91 HIS A C 1
ATOM 706 O O . HIS A 1 91 ? 16.399 1.307 -13.896 1.00 87.75 91 HIS A O 1
ATOM 712 N N . ILE A 1 92 ? 15.541 1.586 -15.953 1.00 88.56 92 ILE A N 1
ATOM 713 C CA . ILE A 1 92 ? 15.237 0.180 -16.188 1.00 88.56 92 ILE A CA 1
ATOM 714 C C . ILE A 1 92 ? 15.798 -0.212 -17.551 1.00 88.56 92 ILE A C 1
ATOM 716 O O . ILE A 1 92 ? 15.465 0.403 -18.566 1.00 88.56 92 ILE A O 1
ATOM 720 N N . ASN A 1 93 ? 16.646 -1.237 -17.582 1.00 86.62 93 ASN A N 1
ATOM 721 C CA . ASN A 1 93 ? 17.044 -1.865 -18.835 1.00 86.62 93 ASN A CA 1
ATOM 722 C C . ASN A 1 93 ? 16.158 -3.093 -19.038 1.00 86.62 93 ASN A C 1
ATOM 724 O O . ASN A 1 93 ? 16.253 -4.058 -18.279 1.00 86.62 93 ASN A O 1
ATOM 728 N N . CYS A 1 94 ? 15.225 -3.019 -19.986 1.00 87.12 94 CYS A N 1
ATOM 729 C CA . CYS A 1 94 ? 14.209 -4.048 -20.134 1.00 87.12 94 CYS A CA 1
ATOM 730 C C . CYS A 1 94 ? 13.848 -4.330 -21.586 1.00 87.12 94 CYS A C 1
ATOM 732 O O . CYS A 1 94 ? 13.501 -3.411 -22.331 1.00 87.12 94 CYS A O 1
ATOM 734 N N . ASN A 1 95 ? 13.837 -5.624 -21.909 1.00 89.25 95 ASN A N 1
ATOM 735 C CA . ASN A 1 95 ? 13.497 -6.174 -23.222 1.00 89.25 95 ASN A CA 1
ATOM 736 C C . ASN A 1 95 ? 12.082 -6.780 -23.265 1.00 89.25 95 ASN A C 1
ATOM 738 O O . ASN A 1 95 ? 11.745 -7.480 -24.216 1.00 89.25 95 ASN A O 1
ATOM 742 N N . CYS A 1 96 ? 11.254 -6.546 -22.240 1.00 88.00 96 CYS A N 1
ATOM 743 C CA . CYS A 1 96 ? 9.853 -6.971 -22.252 1.00 88.00 96 CYS A CA 1
ATOM 744 C C . CYS A 1 96 ? 9.075 -6.285 -23.384 1.00 88.00 96 CYS A C 1
ATOM 746 O O . CYS A 1 96 ? 9.391 -5.159 -23.785 1.00 88.00 96 CYS A O 1
ATOM 748 N N . ALA A 1 97 ? 8.020 -6.953 -23.853 1.00 88.94 97 ALA A N 1
ATOM 749 C CA . ALA A 1 97 ? 7.081 -6.380 -24.808 1.00 88.94 97 ALA A CA 1
ATOM 750 C C . ALA A 1 97 ? 6.437 -5.093 -24.249 1.00 88.94 97 ALA A C 1
ATOM 752 O O . ALA A 1 97 ? 6.386 -4.877 -23.034 1.00 88.94 97 ALA A O 1
ATOM 753 N N . ARG A 1 98 ? 6.003 -4.190 -25.140 1.00 85.44 98 ARG A N 1
ATOM 754 C CA . ARG A 1 98 ? 5.566 -2.826 -24.775 1.00 85.44 98 ARG A CA 1
ATOM 755 C C . ARG A 1 98 ? 4.407 -2.829 -23.771 1.00 85.44 98 ARG A C 1
ATOM 757 O O . ARG A 1 98 ? 4.383 -1.987 -22.884 1.00 85.44 98 ARG A O 1
ATOM 764 N N . ASP A 1 99 ? 3.487 -3.766 -23.925 1.00 83.19 99 ASP A N 1
ATOM 765 C CA . ASP A 1 99 ? 2.325 -4.034 -23.073 1.00 83.19 99 ASP A CA 1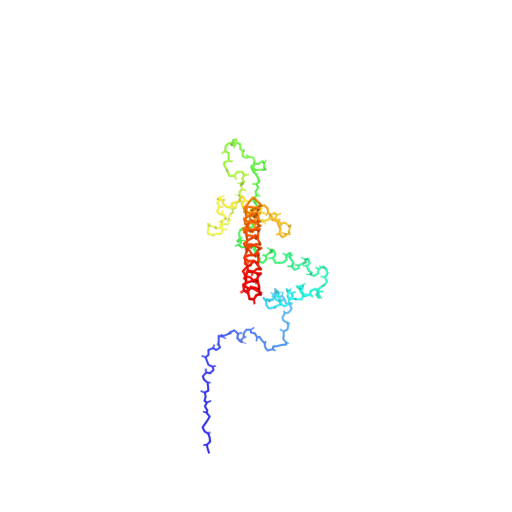
ATOM 766 C C . ASP A 1 99 ? 2.695 -4.549 -21.675 1.00 83.19 99 ASP A C 1
ATOM 768 O O . ASP A 1 99 ? 1.974 -4.306 -20.714 1.00 83.19 99 ASP A O 1
ATOM 772 N N . GLN A 1 100 ? 3.845 -5.209 -21.542 1.00 83.12 100 GLN A N 1
ATOM 773 C CA . GLN A 1 100 ? 4.353 -5.720 -20.268 1.00 83.12 100 GLN A CA 1
ATOM 774 C C . GLN A 1 100 ? 5.345 -4.765 -19.595 1.00 83.12 100 GLN A C 1
ATOM 776 O O . GLN A 1 100 ? 5.799 -5.030 -18.482 1.00 83.12 100 GLN A O 1
ATOM 781 N N . LYS A 1 101 ? 5.732 -3.673 -20.264 1.00 88.62 101 LYS A N 1
ATOM 782 C CA . LYS A 1 101 ? 6.763 -2.754 -19.780 1.00 88.62 101 LYS A CA 1
ATOM 783 C C . LYS A 1 101 ? 6.206 -1.822 -18.704 1.00 88.62 101 LYS A C 1
ATOM 785 O O . LYS A 1 101 ? 5.130 -1.255 -18.849 1.00 88.62 101 LYS A O 1
ATOM 790 N N . ILE A 1 102 ? 6.991 -1.617 -17.647 1.00 86.62 102 ILE A N 1
ATOM 791 C CA . ILE A 1 102 ? 6.633 -0.697 -16.562 1.00 86.62 102 ILE A CA 1
ATOM 792 C C . ILE A 1 102 ? 6.664 0.751 -17.088 1.00 86.62 102 ILE A C 1
ATOM 794 O O . ILE A 1 102 ? 7.681 1.151 -17.674 1.00 86.62 102 ILE A O 1
ATOM 798 N N . PRO A 1 103 ? 5.602 1.550 -16.878 1.00 87.19 103 PRO A N 1
ATOM 799 C CA . PRO A 1 103 ? 5.594 2.966 -17.225 1.00 87.19 103 PRO A CA 1
ATOM 800 C C . PRO A 1 103 ? 6.708 3.737 -16.511 1.00 87.19 103 PRO A C 1
ATOM 802 O O . PRO A 1 103 ? 6.952 3.554 -15.320 1.00 87.19 103 PRO A O 1
ATOM 805 N N . VAL A 1 104 ? 7.364 4.657 -17.224 1.00 86.12 104 VAL A N 1
ATOM 806 C CA . VAL A 1 104 ? 8.525 5.404 -16.701 1.00 86.12 104 VAL A CA 1
ATOM 807 C C . VAL A 1 104 ? 8.178 6.221 -15.449 1.00 86.12 104 VAL A C 1
ATOM 809 O O . VAL A 1 104 ? 8.977 6.292 -14.519 1.00 86.12 104 VAL A O 1
ATOM 812 N N . ILE A 1 105 ? 6.965 6.779 -15.401 1.00 84.50 105 ILE A N 1
ATOM 813 C CA . ILE A 1 105 ? 6.446 7.561 -14.266 1.00 84.50 105 ILE A CA 1
ATOM 814 C C . ILE A 1 105 ? 6.361 6.706 -12.990 1.00 84.50 105 ILE A C 1
ATOM 816 O O . ILE A 1 105 ? 6.540 7.210 -11.884 1.00 84.50 105 ILE A O 1
ATOM 820 N N . GLU A 1 106 ? 6.141 5.400 -13.135 1.00 83.88 106 GLU A N 1
ATOM 821 C CA . GLU A 1 106 ? 5.915 4.482 -12.020 1.00 83.88 106 GLU A CA 1
ATOM 822 C C . GLU A 1 106 ? 7.192 3.774 -11.554 1.00 83.88 106 GLU A C 1
ATOM 824 O O . GLU A 1 106 ? 7.177 3.123 -10.513 1.00 83.88 106 GLU A O 1
ATOM 829 N N . LEU A 1 107 ? 8.325 3.911 -12.255 1.00 87.50 107 LEU A N 1
ATOM 830 C CA . LEU A 1 107 ? 9.549 3.152 -11.952 1.00 87.50 107 LEU A CA 1
ATOM 831 C C . LEU A 1 107 ? 10.041 3.323 -10.513 1.00 87.50 107 LEU A C 1
ATOM 833 O O . LEU A 1 107 ? 10.473 2.352 -9.892 1.00 87.50 107 LEU A O 1
ATOM 837 N N . MET A 1 108 ? 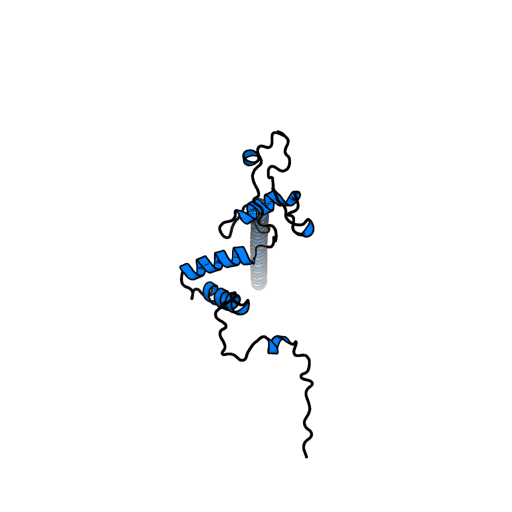9.950 4.534 -9.964 1.00 83.50 108 MET A N 1
ATOM 838 C CA . MET A 1 108 ? 10.336 4.806 -8.578 1.00 83.50 108 MET A CA 1
ATOM 839 C C . MET A 1 108 ? 9.393 4.127 -7.583 1.00 83.50 108 MET A C 1
ATOM 841 O O . MET A 1 108 ? 9.850 3.504 -6.624 1.00 83.50 108 MET A O 1
ATOM 845 N N . PHE A 1 109 ? 8.087 4.195 -7.843 1.00 82.12 109 PHE A N 1
ATOM 846 C CA . PHE A 1 109 ? 7.077 3.528 -7.030 1.00 82.12 109 PHE A CA 1
ATOM 847 C C . PHE A 1 109 ? 7.260 2.009 -7.076 1.00 82.12 109 PHE A C 1
ATOM 849 O O . PHE A 1 109 ? 7.315 1.364 -6.034 1.00 82.12 109 PHE A O 1
ATOM 856 N N . ILE A 1 110 ? 7.455 1.439 -8.263 1.00 84.44 110 ILE A N 1
ATOM 857 C CA . ILE A 1 110 ? 7.654 0.002 -8.443 1.00 84.44 110 ILE A CA 1
ATOM 858 C C . ILE A 1 110 ? 8.956 -0.482 -7.813 1.00 84.44 110 ILE A C 1
ATOM 860 O O . ILE A 1 110 ? 8.950 -1.521 -7.158 1.00 84.44 110 ILE A O 1
ATOM 864 N N . LYS A 1 111 ? 10.062 0.260 -7.938 1.00 83.81 111 LYS A N 1
ATOM 865 C CA . LYS A 1 111 ? 11.302 -0.074 -7.225 1.00 83.81 111 LYS A CA 1
ATOM 866 C C . LYS A 1 111 ? 11.072 -0.093 -5.716 1.00 83.81 111 LYS A C 1
ATOM 868 O O . LYS A 1 111 ? 11.508 -1.026 -5.050 1.00 83.81 111 LYS A O 1
ATOM 873 N N . ALA A 1 112 ? 10.352 0.899 -5.191 1.00 79.44 112 ALA A N 1
ATOM 874 C CA . ALA A 1 112 ? 10.008 0.949 -3.779 1.00 79.44 112 ALA A CA 1
ATOM 875 C C . ALA A 1 112 ? 9.082 -0.196 -3.351 1.00 79.44 112 ALA A C 1
ATOM 877 O O . ALA A 1 112 ? 9.221 -0.650 -2.226 1.00 79.44 112 ALA A O 1
ATOM 878 N N . GLN A 1 113 ? 8.174 -0.667 -4.215 1.00 76.44 113 GLN A N 1
ATOM 879 C CA . GLN A 1 113 ? 7.326 -1.840 -3.962 1.00 76.44 113 GLN A CA 1
ATOM 880 C C . GLN A 1 113 ? 8.128 -3.143 -3.981 1.00 76.44 113 GLN A C 1
ATOM 882 O O . GLN A 1 113 ? 8.018 -3.923 -3.045 1.00 76.44 113 GLN A O 1
ATOM 887 N N . LYS A 1 114 ? 8.998 -3.339 -4.979 1.00 77.88 114 LYS A N 1
ATOM 888 C CA . LYS A 1 114 ? 9.864 -4.524 -5.084 1.00 77.88 114 LYS A CA 1
ATOM 889 C C . LYS A 1 114 ? 10.885 -4.630 -3.951 1.00 77.88 114 LYS A C 1
ATOM 891 O O . LYS A 1 114 ? 11.269 -5.729 -3.581 1.00 77.88 114 LYS A O 1
ATOM 896 N N . ALA A 1 115 ? 11.350 -3.497 -3.426 1.00 73.50 115 ALA A N 1
ATOM 897 C CA . ALA A 1 115 ? 12.311 -3.456 -2.328 1.00 73.50 115 ALA A CA 1
ATOM 898 C C . ALA A 1 115 ? 11.669 -3.628 -0.940 1.00 73.50 115 ALA A C 1
ATOM 900 O O . ALA A 1 115 ? 12.395 -3.670 0.054 1.00 73.50 115 ALA A O 1
ATOM 901 N N . LYS A 1 116 ? 10.334 -3.691 -0.834 1.00 68.94 116 LYS A N 1
ATOM 902 C CA . LYS A 1 116 ? 9.692 -3.921 0.462 1.00 68.94 116 LYS A CA 1
ATOM 903 C C . LYS A 1 116 ? 9.988 -5.335 0.929 1.00 68.94 116 LYS A C 1
ATOM 905 O O . LYS A 1 116 ? 9.677 -6.298 0.242 1.00 68.94 116 LYS A O 1
ATOM 910 N N . GLN A 1 117 ? 10.516 -5.434 2.137 1.00 55.50 117 GLN A N 1
ATOM 911 C CA . GLN A 1 117 ? 10.427 -6.639 2.944 1.00 55.50 117 GLN A CA 1
ATOM 912 C C . GLN A 1 117 ? 9.471 -6.328 4.097 1.00 55.50 117 GLN A C 1
ATOM 914 O O . GLN A 1 117 ? 9.738 -5.439 4.907 1.00 55.50 117 GLN A O 1
ATOM 919 N N . GLY A 1 118 ? 8.331 -7.018 4.145 1.00 57.84 118 GLY A N 1
ATOM 920 C CA . GLY A 1 118 ? 7.306 -6.818 5.171 1.00 57.84 118 GLY A CA 1
ATOM 921 C C . GLY A 1 118 ? 6.237 -5.766 4.838 1.00 57.84 118 GLY A C 1
ATOM 922 O O . GLY A 1 118 ? 6.144 -5.232 3.736 1.00 57.84 118 GLY A O 1
ATOM 923 N N . SER A 1 119 ? 5.376 -5.486 5.819 1.00 54.53 119 SER A N 1
ATOM 924 C CA . SER A 1 119 ? 4.058 -4.867 5.614 1.00 54.53 119 SER A CA 1
ATOM 925 C C . SER A 1 119 ? 4.024 -3.334 5.530 1.00 54.53 119 SER A C 1
ATOM 927 O O . SER A 1 119 ? 2.937 -2.779 5.379 1.00 54.53 119 SER A O 1
ATOM 929 N N . ILE A 1 120 ? 5.157 -2.624 5.634 1.00 54.69 120 ILE A N 1
ATOM 930 C CA . ILE A 1 120 ? 5.169 -1.154 5.771 1.00 54.69 120 ILE A CA 1
ATOM 931 C C . ILE A 1 120 ? 6.190 -0.515 4.824 1.00 54.69 120 ILE A C 1
ATOM 933 O O . ILE A 1 120 ? 7.369 -0.848 4.839 1.00 54.69 120 ILE A O 1
ATOM 937 N N . SER A 1 121 ? 5.758 0.474 4.035 1.00 57.81 121 SER A N 1
ATOM 938 C CA . SER A 1 121 ? 6.665 1.338 3.264 1.00 57.81 121 SER A CA 1
ATOM 939 C C . SER A 1 121 ? 6.194 2.779 3.240 1.00 57.81 121 SER A C 1
ATOM 941 O O . SER A 1 121 ? 4.989 3.012 3.238 1.00 57.81 121 SER A O 1
ATOM 943 N N . ILE A 1 122 ? 7.116 3.710 3.001 1.00 58.28 122 ILE A N 1
ATOM 944 C CA . ILE A 1 122 ? 6.849 5.145 2.806 1.00 58.28 122 ILE A CA 1
ATOM 945 C C . ILE A 1 122 ? 5.839 5.415 1.669 1.00 58.28 122 ILE A C 1
ATOM 947 O O . ILE A 1 122 ? 5.025 6.327 1.776 1.00 58.28 122 ILE A O 1
ATOM 951 N N . HIS A 1 123 ? 5.816 4.581 0.625 1.00 57.69 123 HIS A N 1
ATOM 952 C CA . HIS A 1 123 ? 4.948 4.749 -0.548 1.00 57.69 123 HIS A CA 1
ATOM 953 C C . HIS A 1 123 ? 3.673 3.881 -0.518 1.00 57.69 123 HIS A C 1
ATOM 955 O O . HIS A 1 123 ? 3.159 3.502 -1.568 1.00 57.69 123 HIS A O 1
ATOM 961 N N . MET A 1 124 ? 3.158 3.497 0.657 1.00 61.75 124 MET A N 1
ATOM 962 C CA . MET A 1 124 ? 1.877 2.779 0.721 1.00 61.75 124 MET A CA 1
ATOM 963 C C . MET A 1 124 ? 0.693 3.715 0.485 1.00 61.75 124 MET A C 1
ATOM 965 O O . MET A 1 124 ? 0.607 4.781 1.085 1.00 61.75 124 MET A O 1
ATOM 969 N N . ILE A 1 125 ? -0.271 3.231 -0.304 1.00 56.75 125 ILE A N 1
ATOM 970 C CA . ILE A 1 125 ? -1.565 3.882 -0.586 1.00 56.75 125 ILE A CA 1
ATOM 971 C C . ILE A 1 125 ? -2.409 4.082 0.698 1.00 56.75 125 ILE A C 1
ATOM 973 O O . ILE A 1 125 ? -3.375 4.834 0.695 1.00 56.75 125 ILE A O 1
ATOM 977 N N . ALA A 1 126 ? -2.009 3.480 1.824 1.00 56.56 126 ALA A N 1
ATOM 978 C CA . ALA A 1 126 ? -2.661 3.603 3.128 1.00 56.56 126 ALA A CA 1
ATOM 979 C C . ALA A 1 126 ? -1.713 4.061 4.253 1.00 56.56 126 ALA A C 1
ATOM 981 O O . ALA A 1 126 ? -1.987 3.804 5.427 1.00 56.56 126 ALA A O 1
ATOM 982 N N . ASN A 1 127 ? -0.583 4.703 3.934 1.00 58.12 127 ASN A N 1
ATOM 983 C CA . ASN A 1 127 ? 0.211 5.313 4.998 1.00 58.12 127 ASN A CA 1
ATOM 984 C C . ASN A 1 127 ? -0.644 6.356 5.717 1.00 58.12 127 ASN A C 1
ATOM 986 O O . ASN A 1 127 ? -1.228 7.225 5.069 1.00 58.12 127 ASN A O 1
ATOM 990 N N . LYS A 1 128 ? -0.721 6.263 7.052 1.00 59.06 128 LYS A N 1
ATOM 991 C CA . LYS A 1 128 ? -1.361 7.296 7.870 1.00 59.06 128 LYS A CA 1
ATOM 992 C C . LYS A 1 128 ? -0.680 8.615 7.526 1.00 59.06 128 LYS A C 1
ATOM 994 O O . LYS A 1 128 ? 0.498 8.796 7.832 1.00 59.06 128 LYS A O 1
ATOM 999 N N . ASP A 1 129 ? -1.415 9.522 6.895 1.00 69.25 129 ASP A N 1
ATOM 1000 C CA . ASP A 1 129 ? -1.009 10.915 6.791 1.00 69.25 129 ASP A CA 1
ATOM 1001 C C . ASP A 1 129 ? -0.983 11.449 8.226 1.00 69.25 129 ASP A C 1
ATOM 1003 O O . ASP A 1 129 ? -2.019 11.762 8.814 1.00 69.25 129 ASP A O 1
ATOM 1007 N N . VAL A 1 130 ? 0.193 11.398 8.855 1.00 73.62 130 VAL A N 1
ATOM 1008 C CA . VAL A 1 130 ? 0.377 11.751 10.266 1.00 73.62 130 VAL A CA 1
ATOM 1009 C C . VAL A 1 130 ? -0.119 13.181 10.533 1.00 73.62 130 VAL A C 1
ATOM 1011 O O . VAL A 1 130 ? -0.852 13.365 11.511 1.00 73.62 130 VAL A O 1
ATOM 1014 N N . PRO A 1 131 ? 0.192 14.184 9.682 1.00 75.12 131 PRO A N 1
ATOM 1015 C CA . PRO A 1 131 ? -0.422 15.507 9.769 1.00 75.12 131 PRO A CA 1
ATOM 1016 C C . PRO A 1 131 ? -1.956 15.500 9.757 1.00 75.12 131 PRO A C 1
ATOM 1018 O O . PRO A 1 131 ? -2.570 16.102 10.643 1.00 75.12 131 PRO A O 1
ATOM 1021 N N . GLU A 1 132 ? -2.586 14.837 8.787 1.00 76.00 132 GLU A N 1
ATOM 1022 C CA . GLU A 1 132 ? -4.045 14.873 8.625 1.00 76.00 132 GLU A CA 1
ATOM 1023 C C . GLU A 1 132 ? -4.768 14.062 9.708 1.00 76.00 132 GLU A C 1
ATOM 1025 O O . GLU A 1 132 ? -5.750 14.522 10.290 1.00 76.00 132 GLU A O 1
ATOM 1030 N N . THR A 1 133 ? -4.215 12.911 10.088 1.00 77.00 133 THR A N 1
ATOM 1031 C CA . THR A 1 133 ? -4.718 12.083 11.195 1.00 77.00 133 THR A CA 1
ATOM 1032 C C . THR A 1 133 ? -4.733 12.886 12.498 1.00 77.00 133 THR A C 1
ATOM 1034 O O . THR A 1 133 ? -5.746 12.934 13.195 1.00 77.00 133 THR A O 1
ATOM 1037 N N . ARG A 1 134 ? -3.647 13.614 12.793 1.00 81.38 134 ARG A N 1
ATOM 1038 C CA . ARG A 1 134 ? -3.547 14.470 13.984 1.00 81.38 134 ARG A CA 1
ATOM 1039 C C . ARG A 1 134 ? -4.550 15.628 13.954 1.00 81.38 134 ARG A C 1
ATOM 1041 O O . ARG A 1 134 ? -5.091 16.001 14.996 1.00 81.38 134 ARG A O 1
ATOM 1048 N N . ARG A 1 135 ? -4.820 16.210 12.777 1.00 86.12 135 ARG A N 1
ATOM 1049 C CA . ARG A 1 135 ? -5.856 17.248 12.612 1.00 86.12 135 ARG A CA 1
ATOM 1050 C C . ARG A 1 135 ? -7.252 16.700 12.903 1.00 86.12 135 ARG A C 1
ATOM 1052 O O . ARG A 1 135 ? -8.028 17.366 13.593 1.00 86.12 135 ARG A O 1
ATOM 1059 N N . GLN A 1 136 ? -7.565 15.505 12.411 1.00 75.62 136 GLN A N 1
ATOM 1060 C CA . GLN A 1 136 ? -8.861 14.858 12.621 1.00 75.62 136 GLN A CA 1
ATOM 1061 C C . GLN A 1 136 ? -9.081 14.484 14.092 1.00 75.62 136 GLN A C 1
ATOM 1063 O O . GLN A 1 136 ? -10.125 14.819 14.653 1.00 75.62 136 GLN A O 1
ATOM 1068 N N . GLU A 1 137 ? -8.078 13.902 14.752 1.00 85.25 137 GLU A N 1
ATOM 1069 C CA . GLU A 1 137 ? -8.119 13.578 16.185 1.00 85.25 137 GLU A CA 1
ATOM 1070 C C . GLU A 1 137 ? -8.348 14.833 17.047 1.00 85.25 137 GLU A C 1
ATOM 1072 O O . GLU A 1 137 ? -9.231 14.852 17.907 1.00 85.25 137 GLU A O 1
ATOM 1077 N N . ALA A 1 138 ? -7.638 15.931 16.762 1.00 91.44 138 ALA A N 1
ATOM 1078 C CA . ALA A 1 138 ? -7.830 17.198 17.469 1.00 91.44 138 ALA A CA 1
ATOM 1079 C C . ALA A 1 138 ? -9.239 17.790 17.266 1.00 91.44 138 ALA A C 1
ATOM 1081 O O . ALA A 1 138 ? -9.793 18.419 18.172 1.00 91.44 138 ALA A O 1
ATOM 1082 N N . LYS A 1 139 ? -9.842 17.608 16.084 1.00 92.69 139 LYS A N 1
ATOM 1083 C CA . LYS A 1 139 ? -11.214 18.057 15.803 1.00 92.69 139 LYS A CA 1
ATOM 1084 C C . LYS A 1 139 ? -12.242 17.252 16.602 1.00 92.69 139 LYS A C 1
ATOM 1086 O O . LYS A 1 139 ? -13.153 17.857 17.168 1.00 92.69 139 LYS A O 1
ATOM 1091 N N . LEU A 1 140 ? -12.070 15.933 16.685 1.00 87.25 140 LEU A N 1
ATOM 1092 C CA . LEU A 1 140 ? -12.937 15.044 17.464 1.00 87.25 140 LEU A CA 1
ATOM 1093 C C . LEU A 1 140 ? -12.885 15.383 18.958 1.00 87.25 140 LEU A C 1
ATOM 1095 O O . LEU A 1 140 ? -13.929 15.608 19.566 1.00 87.25 140 LEU A O 1
ATOM 1099 N N . GLN A 1 141 ? -11.685 15.567 19.519 1.00 91.25 141 GLN A N 1
ATOM 1100 C CA . GLN A 1 141 ? -11.521 15.980 20.920 1.00 91.25 141 GLN A CA 1
ATOM 1101 C C . GLN A 1 141 ? -12.233 17.308 21.222 1.00 91.25 141 GLN A C 1
ATOM 1103 O O . GLN A 1 141 ? -12.897 17.456 22.247 1.00 91.25 141 GLN A O 1
ATOM 1108 N N . ARG A 1 142 ? -12.153 18.289 20.313 1.00 92.50 142 ARG A N 1
ATOM 1109 C CA . ARG A 1 142 ? -12.858 19.574 20.474 1.00 92.50 142 ARG A CA 1
ATOM 1110 C C . ARG A 1 142 ? -14.378 19.415 20.461 1.00 92.50 142 ARG A C 1
ATOM 1112 O O . ARG A 1 142 ? -15.058 20.141 21.185 1.00 92.50 142 ARG A O 1
ATOM 1119 N N . GLN A 1 143 ? -14.915 18.515 19.639 1.00 90.44 143 GLN A N 1
ATOM 1120 C CA . GLN A 1 143 ? -16.353 18.233 19.606 1.00 90.44 143 GLN A CA 1
ATOM 1121 C C . GLN A 1 143 ? -16.822 17.549 20.891 1.00 90.44 143 GLN A C 1
ATOM 1123 O O . GLN A 1 143 ? -17.849 17.937 21.441 1.00 90.44 143 GLN A O 1
ATOM 1128 N N . GLU A 1 144 ? -16.043 16.603 21.408 1.00 90.88 144 GLU A N 1
ATOM 1129 C CA . GLU A 1 144 ? -16.355 15.880 22.641 1.00 90.88 144 GLU A CA 1
ATOM 1130 C C . GLU A 1 144 ? -16.332 16.800 23.872 1.00 90.88 144 GLU A C 1
ATOM 1132 O O . GLU A 1 144 ? -17.234 16.777 24.708 1.00 90.88 144 GLU A O 1
ATOM 1137 N N . ILE A 1 145 ? -15.365 17.719 23.943 1.00 93.62 145 ILE A N 1
ATOM 1138 C CA . ILE A 1 145 ? -15.326 18.739 25.000 1.00 93.62 145 ILE A CA 1
ATOM 1139 C C . ILE A 1 145 ? -16.559 19.657 24.931 1.00 93.62 145 ILE A C 1
ATOM 1141 O O . ILE A 1 145 ? -17.133 20.005 25.969 1.00 93.62 145 ILE A O 1
ATOM 1145 N N . ARG A 1 146 ? -16.989 20.054 23.724 1.00 91.94 146 ARG A N 1
ATOM 1146 C CA . ARG A 1 146 ? -18.193 20.883 23.540 1.00 91.94 146 ARG A CA 1
ATOM 1147 C C . ARG A 1 146 ? -19.456 20.149 23.981 1.00 91.94 146 ARG A C 1
ATOM 1149 O O . ARG A 1 146 ? -20.212 20.710 24.771 1.00 91.94 146 ARG A O 1
ATOM 1156 N N . SER A 1 147 ? -19.639 18.898 23.561 1.00 91.62 147 SER A N 1
ATOM 1157 C CA . SER A 1 147 ? -20.824 18.110 23.918 1.00 91.62 147 SER A CA 1
ATOM 1158 C C . SER A 1 147 ? -20.916 17.868 25.429 1.00 91.62 147 SER A C 1
ATOM 1160 O O . SER A 1 147 ? -21.985 18.026 26.020 1.00 91.62 147 SER A O 1
ATOM 1162 N N . LEU A 1 148 ? -19.792 17.590 26.097 1.00 93.44 148 LEU A N 1
ATOM 1163 C CA . LEU A 1 148 ? -19.737 17.453 27.555 1.00 93.44 148 LEU A CA 1
ATOM 1164 C C . LEU A 1 148 ? -20.078 18.764 28.278 1.00 93.44 148 LEU A C 1
ATOM 1166 O O . LEU A 1 148 ? -20.777 18.753 29.295 1.00 93.44 148 LEU A O 1
ATOM 1170 N N . SER A 1 149 ? -19.601 19.902 27.771 1.00 91.88 149 SER A N 1
ATOM 1171 C CA . SER A 1 149 ? -19.922 21.225 28.321 1.00 91.88 149 SER A CA 1
ATOM 1172 C C . SER A 1 149 ? -21.415 21.547 28.194 1.00 91.88 149 SER A C 1
ATOM 1174 O O . SER A 1 149 ? -22.047 21.979 29.162 1.00 91.88 149 SER A O 1
ATOM 1176 N N . GLU A 1 150 ? -22.007 21.271 27.033 1.00 93.50 150 GLU A N 1
ATOM 1177 C CA . GLU A 1 150 ? -23.437 21.458 26.773 1.00 93.50 150 GLU A CA 1
ATOM 1178 C C . GLU A 1 150 ? -24.299 20.566 27.672 1.00 93.50 150 GLU A C 1
ATOM 1180 O O . GLU A 1 150 ? -25.238 21.054 28.305 1.00 93.50 150 GLU A O 1
ATOM 1185 N N . GLN A 1 151 ? -23.929 19.292 27.841 1.00 92.00 151 GLN A N 1
ATOM 1186 C CA . GLN A 1 151 ? -24.609 18.389 28.773 1.00 92.00 151 GLN A CA 1
ATOM 1187 C C . GLN A 1 151 ? -24.557 18.898 30.218 1.00 92.00 151 GLN A C 1
ATOM 1189 O O . GLN A 1 151 ? -25.566 18.850 30.927 1.00 92.00 151 GLN A O 1
ATOM 1194 N N . LYS A 1 152 ? -23.409 19.421 30.671 1.00 94.00 152 LYS A N 1
ATOM 1195 C CA . LYS A 1 152 ? -23.283 20.010 32.016 1.00 94.00 152 LYS A CA 1
ATOM 1196 C C . LYS A 1 152 ? -24.184 21.235 32.186 1.00 94.00 152 LYS A C 1
ATOM 1198 O O . LYS A 1 152 ? -24.828 21.360 33.227 1.00 94.00 152 LYS A O 1
ATOM 1203 N N . ARG A 1 153 ? -24.267 22.115 31.182 1.00 92.62 153 ARG A N 1
ATOM 1204 C CA . ARG A 1 153 ? -25.164 23.287 31.205 1.00 92.62 153 ARG A CA 1
ATOM 1205 C C . ARG A 1 153 ? -26.632 22.868 31.269 1.00 92.62 153 ARG A C 1
ATOM 1207 O O . ARG A 1 153 ? -27.365 23.370 32.116 1.00 92.62 153 ARG A O 1
ATOM 1214 N N . ALA A 1 154 ? -27.035 21.898 30.451 1.00 93.31 154 ALA A N 1
ATOM 1215 C CA . ALA A 1 154 ? -28.397 21.373 30.450 1.00 93.31 154 ALA A CA 1
ATOM 1216 C C . ALA A 1 154 ? -28.784 20.729 31.794 1.00 93.31 154 ALA A C 1
ATOM 1218 O O . ALA A 1 154 ? -29.906 20.915 32.262 1.00 93.31 154 ALA A O 1
ATOM 1219 N N . ARG A 1 155 ? -27.860 20.008 32.450 1.00 93.62 155 ARG A N 1
ATOM 1220 C CA . ARG A 1 155 ? -28.091 19.444 33.793 1.00 93.62 155 ARG A CA 1
ATOM 1221 C C . ARG A 1 155 ? -28.306 20.530 34.848 1.00 93.62 155 ARG A C 1
ATOM 1223 O O . ARG A 1 155 ? -29.276 20.437 35.590 1.00 93.62 155 ARG A O 1
ATOM 1230 N N . LYS A 1 156 ? -27.468 21.574 34.868 1.00 94.12 156 LYS A N 1
ATOM 1231 C CA . LYS A 1 156 ? -27.617 22.700 35.810 1.00 94.12 156 LYS A CA 1
ATOM 1232 C C . LYS A 1 156 ? -28.947 23.435 35.639 1.00 94.12 156 LYS A C 1
ATOM 1234 O O . LYS A 1 156 ? -29.612 23.718 36.625 1.00 94.12 156 LYS A O 1
ATOM 1239 N N . LEU A 1 157 ? -29.362 23.693 34.396 1.00 93.38 157 LEU A N 1
ATOM 1240 C CA . LEU A 1 157 ? -30.650 24.339 34.115 1.00 93.38 157 LEU A CA 1
ATOM 1241 C C . LEU A 1 157 ? -31.835 23.507 34.622 1.00 93.38 157 LEU A C 1
ATOM 1243 O O . LEU A 1 157 ? -32.754 24.054 35.222 1.00 93.38 157 LEU A O 1
ATOM 1247 N N . LYS A 1 158 ? -31.800 22.181 34.431 1.00 93.88 158 LYS A N 1
ATOM 1248 C CA . LYS A 1 158 ? -32.837 21.276 34.953 1.00 93.88 158 LYS A CA 1
ATOM 1249 C C . LYS A 1 158 ? -32.880 21.248 36.481 1.00 93.88 158 LYS A C 1
ATOM 1251 O O . LYS A 1 158 ? -33.964 21.171 37.047 1.00 93.88 158 LYS A O 1
ATOM 1256 N N . GLU A 1 159 ? -31.723 21.288 37.135 1.00 92.75 159 GLU A N 1
ATOM 1257 C CA . GLU A 1 159 ? -31.635 21.304 38.597 1.00 92.75 159 GLU A CA 1
ATOM 1258 C C . GLU A 1 159 ? -32.180 22.614 39.181 1.00 92.75 159 GLU A C 1
ATOM 1260 O O . GLU A 1 159 ? -32.985 22.575 40.108 1.00 92.75 159 GLU A O 1
ATOM 1265 N N . ASN A 1 160 ? -31.823 23.760 38.594 1.00 92.44 160 ASN A N 1
ATOM 1266 C CA . ASN A 1 160 ? -32.340 25.064 39.015 1.00 92.44 160 ASN A CA 1
ATOM 1267 C C . ASN A 1 160 ? -33.860 25.157 38.827 1.00 92.44 160 ASN A C 1
ATOM 1269 O O . ASN A 1 160 ? -34.564 25.509 39.765 1.00 92.44 160 ASN A O 1
ATOM 1273 N N . ALA A 1 161 ? -34.381 24.730 37.672 1.00 91.75 161 ALA A N 1
ATOM 1274 C CA . ALA A 1 161 ? -35.823 24.711 37.416 1.00 91.75 161 ALA A CA 1
ATOM 1275 C C . ALA A 1 161 ? -36.595 23.775 38.365 1.00 91.75 161 ALA A C 1
ATOM 1277 O O . ALA A 1 161 ? -37.794 23.951 38.575 1.00 91.75 161 ALA A O 1
ATOM 1278 N N . ARG A 1 162 ? -35.939 22.746 38.919 1.00 92.06 162 ARG A N 1
ATOM 1279 C CA . ARG A 1 162 ? -36.535 21.882 39.942 1.00 92.06 162 ARG A CA 1
ATOM 1280 C C . ARG A 1 162 ? -36.580 22.580 41.303 1.00 92.06 162 ARG A C 1
ATOM 1282 O O . ARG A 1 162 ? -37.626 22.538 41.937 1.00 92.06 162 ARG A O 1
ATOM 1289 N N . LYS A 1 163 ? -35.496 23.255 41.702 1.00 91.06 163 LYS A N 1
ATOM 1290 C CA . LYS A 1 163 ? -35.438 24.042 42.947 1.00 91.06 163 LYS A CA 1
ATOM 1291 C C . LYS A 1 163 ? -36.463 25.178 42.949 1.00 91.06 163 LYS A C 1
ATOM 1293 O O . LYS A 1 163 ? -37.230 25.280 43.892 1.00 91.06 163 LYS A O 1
ATOM 1298 N N . GLU A 1 164 ? -36.579 25.925 41.850 1.00 88.38 164 GLU A N 1
ATOM 1299 C CA . GLU A 1 164 ? -37.591 26.987 41.698 1.00 88.38 164 GLU A CA 1
ATOM 1300 C C . GLU A 1 164 ? -39.033 26.456 41.807 1.00 88.38 164 GLU A C 1
ATOM 1302 O O . GLU A 1 164 ? -39.921 27.137 42.315 1.00 88.38 164 GLU A O 1
ATOM 1307 N N . LYS A 1 165 ? -39.298 25.230 41.335 1.00 89.00 165 LYS A N 1
ATOM 1308 C CA . LYS A 1 165 ? -40.616 24.592 41.489 1.00 89.00 165 LYS A CA 1
ATOM 1309 C C . LYS A 1 165 ? -40.887 24.139 42.919 1.00 89.00 165 LYS A C 1
ATOM 1311 O O . LYS A 1 165 ? -42.025 24.233 43.355 1.00 89.00 165 LYS A O 1
ATOM 1316 N N . GLU A 1 166 ? -39.874 23.625 43.612 1.00 85.19 166 GLU A N 1
ATOM 1317 C CA . GLU A 1 166 ? -39.980 23.211 45.015 1.00 85.19 166 GLU A CA 1
ATOM 1318 C C . GLU A 1 166 ? -40.166 24.438 45.931 1.00 85.19 166 GLU A C 1
ATOM 1320 O O . GLU A 1 166 ? -41.022 24.406 46.807 1.00 85.19 166 GLU A O 1
ATOM 1325 N N . GLU A 1 167 ? -39.472 25.551 45.673 1.00 82.25 167 GLU A N 1
ATOM 1326 C CA . GLU A 1 167 ? -39.627 26.814 46.417 1.00 82.25 167 GLU A CA 1
ATOM 1327 C C . GLU A 1 167 ? -41.014 27.452 46.223 1.00 82.25 167 GLU A C 1
ATOM 1329 O O . GLU A 1 167 ? -41.639 27.863 47.198 1.00 82.25 167 GLU A O 1
ATOM 1334 N N . ASN A 1 168 ? -41.550 27.460 44.997 1.00 79.94 168 ASN A N 1
ATOM 1335 C CA . ASN A 1 168 ? -42.897 27.980 44.712 1.00 79.94 168 ASN A CA 1
ATOM 1336 C C . ASN A 1 168 ? -44.046 27.109 45.257 1.00 79.94 168 ASN A C 1
ATOM 1338 O O . ASN A 1 168 ? -45.194 27.538 45.222 1.00 79.94 168 ASN A O 1
ATOM 1342 N N . LEU A 1 169 ? -43.771 25.878 45.701 1.00 75.69 169 LEU A N 1
ATOM 1343 C CA . LEU A 1 169 ? -44.766 24.973 46.293 1.00 75.69 169 LEU A CA 1
ATOM 1344 C C . LEU A 1 169 ? -44.832 25.076 47.824 1.00 75.69 169 LEU A C 1
ATOM 1346 O O . LEU A 1 169 ? -45.762 24.545 48.428 1.00 75.69 169 LEU A O 1
ATOM 1350 N N . VAL A 1 170 ? -43.819 25.690 48.440 1.00 74.38 170 VAL A N 1
ATOM 1351 C CA . VAL A 1 170 ? -43.681 25.842 49.898 1.00 74.38 170 VAL A CA 1
ATOM 1352 C C . VAL A 1 170 ? -44.071 27.257 50.362 1.00 74.38 170 VAL A C 1
ATOM 1354 O O . VAL A 1 170 ? -44.327 27.445 51.551 1.00 74.38 170 VAL A O 1
ATOM 1357 N N . ALA A 1 171 ? -44.143 28.225 49.441 1.00 56.00 171 ALA A N 1
ATOM 1358 C CA . ALA A 1 171 ? -44.661 29.580 49.664 1.00 56.00 171 ALA A CA 1
ATOM 1359 C C . ALA A 1 171 ? -46.183 29.653 49.461 1.00 56.00 171 ALA A C 1
ATOM 1361 O O . ALA A 1 171 ? -46.832 30.396 50.231 1.00 56.00 171 ALA A O 1
#

Organism: Helobdella robusta (NCBI:txid6412)

Radius of gyration: 32.19 Å; chains: 1; bounding box: 74×72×75 Å

pLDDT: mean 72.97, std 15.82, range [38.53, 94.12]

Foldseek 3Di:
DDDDDDDPPPPPDCVVVVVPDDDDDPPDDDDDPVNLVVLVVCVVVVNDDPVSNVVNVVVVLVVPPVAPDPFDKAFCVVVVPPDPPPVQRIDTDDPDDPVRDDDSVCSVVVNQSVPDDDDDDPNDPPDPPVVVVVVVVVVVVVVVVVVVVVVVVVVVVVVVVVVVVVVVVVD

Sequence (171 aa):
MAASIETRGKTSTHLSHYIGSGRQIITSELPTVRDLLRYATDVSLGRGTLDKKEKFTEGLDQLFDILHCKCPIVLCSEYGCNNPECFQKVHINCNCARDQKIPVIELMFIKAQKAKQGSISIHMIANKDVPETRRQEAKLQRQEIRSLSEQKRARKLKENARKEKEENLVA

Secondary structure (DSSP, 8-state):
-PPP---------GGGGTS-SS-----SS---HHHHHHHHHHHHTT-S-HHHHHHHHHHHHHHT---S----EEEHHHHT---TT-TT-EEE---S-GGGSPPGGGHHHHHHHHT--SS--TT-TT---HHHHHHHHHHHHHHHHHHHHHHHHHHHHHHHHHHHHHHHHH-